Protein AF-X1RAK8-F1 (afdb_monomer_lite)

Secondary structure (DSSP, 8-state):
-HHHHHHHHHTS--SEEEE--EE-----TTSTTTTTTSS--S--------THHHHHHHHHTS--HHHHHHHHHHHHHH-BTTTBEEEEEEEE--TTT--EEEEESSSSPPP---SSHHHHHHHTSSS-EEEEE-STTSPTTTT---TTS--TTTB-----EETTEE--

Organism: NCBI:txid412755

Structure (mmCIF, N/CA/C/O backbone):
data_AF-X1RAK8-F1
#
_entry.id   AF-X1RAK8-F1
#
loop_
_atom_site.group_PDB
_atom_site.id
_atom_site.type_symbol
_atom_site.label_atom_id
_atom_site.label_alt_id
_atom_site.label_comp_id
_atom_site.label_asym_id
_atom_site.label_entity_id
_atom_site.label_seq_id
_atom_site.pdbx_PDB_ins_code
_atom_site.Cartn_x
_atom_site.Cartn_y
_atom_site.Cartn_z
_atom_site.occupancy
_atom_site.B_iso_or_equiv
_atom_site.auth_seq_id
_atom_site.auth_comp_id
_atom_site.auth_asym_id
_atom_site.auth_atom_id
_atom_site.pdbx_PDB_model_num
ATOM 1 N N . MET A 1 1 ? -0.834 13.789 8.228 1.00 85.19 1 MET A N 1
ATOM 2 C CA . MET A 1 1 ? -1.280 12.416 8.562 1.00 85.19 1 MET A CA 1
ATOM 3 C C . MET A 1 1 ? -2.549 12.397 9.411 1.00 85.19 1 MET A C 1
ATOM 5 O O . MET A 1 1 ? -3.584 12.114 8.838 1.00 85.19 1 MET A O 1
ATOM 9 N N . GLU A 1 2 ? -2.532 12.746 10.705 1.00 92.69 2 GLU A N 1
ATOM 10 C CA . GLU A 1 2 ? -3.741 12.702 11.567 1.00 92.69 2 GLU A CA 1
ATOM 11 C C . GLU A 1 2 ? -4.918 13.522 11.018 1.00 92.69 2 GLU A C 1
ATOM 13 O O . GLU A 1 2 ? -6.048 13.046 10.971 1.00 92.69 2 GLU A O 1
ATOM 18 N N . GLU A 1 3 ? -4.630 14.714 10.499 1.00 94.19 3 GLU A N 1
ATOM 19 C CA . GLU A 1 3 ? -5.637 15.571 9.874 1.00 94.19 3 GLU A CA 1
ATOM 20 C C . GLU A 1 3 ? -6.365 14.893 8.701 1.00 94.19 3 GLU A C 1
ATOM 22 O O . GLU A 1 3 ? -7.568 15.079 8.544 1.00 94.19 3 GLU A O 1
ATOM 27 N N . HIS A 1 4 ? -5.690 14.037 7.923 1.00 94.31 4 HIS A N 1
ATOM 28 C CA . HIS A 1 4 ? -6.345 13.302 6.836 1.00 94.31 4 HIS A CA 1
ATOM 29 C C . HIS A 1 4 ? -7.387 12.320 7.371 1.00 94.31 4 HIS A C 1
ATOM 31 O O . HIS A 1 4 ? -8.481 12.253 6.822 1.00 94.31 4 HIS A O 1
ATOM 37 N N . PHE A 1 5 ? -7.095 11.619 8.473 1.00 96.44 5 PHE A N 1
ATOM 38 C CA . PHE A 1 5 ? -8.072 10.745 9.127 1.00 96.44 5 PHE A CA 1
ATOM 39 C C . PHE A 1 5 ? -9.253 11.548 9.682 1.00 96.44 5 PHE A C 1
ATOM 41 O O . PHE A 1 5 ? -10.408 11.149 9.522 1.00 96.44 5 PHE A O 1
ATOM 48 N N . ARG A 1 6 ? -8.982 12.710 10.293 1.00 96.75 6 ARG A N 1
ATOM 49 C CA . ARG A 1 6 ? -10.024 13.608 10.807 1.00 96.75 6 ARG A CA 1
ATOM 50 C C . ARG A 1 6 ? -10.960 14.079 9.693 1.00 96.75 6 ARG A C 1
ATOM 52 O O . ARG A 1 6 ? -12.175 13.992 9.865 1.00 96.75 6 ARG A O 1
ATOM 59 N N . VAL A 1 7 ? -10.407 14.560 8.579 1.00 96.69 7 VAL A N 1
ATOM 60 C CA . VAL A 1 7 ? -11.165 15.047 7.415 1.00 96.69 7 VAL A CA 1
ATOM 61 C C . VAL A 1 7 ? -11.941 13.904 6.762 1.00 96.69 7 VAL A C 1
ATOM 63 O O . VAL A 1 7 ? -13.151 14.027 6.578 1.00 96.69 7 VAL A O 1
ATOM 66 N N . ALA A 1 8 ? -11.289 12.766 6.495 1.00 96.19 8 ALA A N 1
ATOM 67 C CA . ALA A 1 8 ? -11.920 11.583 5.907 1.00 96.19 8 ALA A CA 1
ATOM 68 C C . ALA A 1 8 ? -13.149 11.127 6.708 1.00 96.19 8 ALA A C 1
ATOM 70 O O . ALA A 1 8 ? -14.219 10.918 6.138 1.00 96.19 8 ALA A O 1
ATOM 71 N N . ARG A 1 9 ? -13.019 11.049 8.037 1.00 96.06 9 ARG A N 1
ATOM 72 C CA . ARG A 1 9 ? -14.100 10.605 8.922 1.00 96.06 9 ARG A CA 1
ATOM 73 C C . ARG A 1 9 ? -15.183 11.663 9.127 1.00 96.06 9 ARG A C 1
ATOM 75 O O . ARG A 1 9 ? -16.365 11.364 9.017 1.00 96.06 9 ARG A O 1
ATOM 82 N N . LYS A 1 10 ? -14.811 12.891 9.501 1.00 95.75 10 LYS A N 1
ATOM 83 C CA . LYS A 1 10 ? -15.785 13.891 9.982 1.00 95.75 10 LYS A CA 1
ATOM 84 C C . LYS A 1 10 ? -16.388 14.735 8.867 1.00 95.75 10 LYS A C 1
ATOM 86 O O . LYS A 1 10 ? -17.558 15.102 8.957 1.00 95.75 10 LYS A O 1
ATOM 91 N N . GLU A 1 11 ? -15.589 15.072 7.863 1.00 96.38 11 GLU A N 1
ATOM 92 C CA . GLU A 1 11 ? -15.975 16.032 6.827 1.00 96.38 11 GLU A CA 1
ATOM 93 C C . GLU A 1 11 ? -16.466 15.311 5.578 1.00 96.38 11 GLU A C 1
ATOM 95 O O . GLU A 1 11 ? -17.572 15.578 5.116 1.00 96.38 11 GLU A O 1
ATOM 100 N N . LEU A 1 12 ? -15.682 14.349 5.085 1.00 96.69 12 LEU A N 1
ATOM 101 C CA . LEU A 1 12 ? -16.032 13.561 3.903 1.00 96.69 12 LEU A CA 1
ATOM 102 C C . LEU A 1 12 ? -16.964 12.388 4.221 1.00 96.69 12 LEU A C 1
ATOM 104 O O . LEU A 1 12 ? -17.631 11.897 3.315 1.00 96.69 12 LEU A O 1
ATOM 108 N N . ARG A 1 13 ? -17.034 11.973 5.495 1.00 96.00 13 ARG A N 1
ATOM 109 C CA . ARG A 1 13 ? -17.875 10.865 5.979 1.00 96.00 13 ARG A CA 1
ATOM 110 C C . ARG A 1 13 ? -17.673 9.585 5.165 1.00 96.00 13 ARG A C 1
ATOM 112 O O . ARG A 1 13 ? -18.638 8.936 4.780 1.00 96.00 13 ARG A O 1
ATOM 119 N N . LEU A 1 14 ? -16.414 9.267 4.872 1.00 97.50 14 LEU A N 1
ATOM 120 C CA . LEU A 1 14 ? -16.065 8.027 4.185 1.00 97.50 14 LEU A CA 1
ATOM 121 C C . LEU A 1 14 ? -16.345 6.832 5.101 1.00 97.50 14 LEU A C 1
ATOM 123 O O . LEU A 1 14 ? -16.124 6.931 6.304 1.00 97.50 14 LEU A O 1
ATOM 127 N N . ASP A 1 15 ? -16.747 5.700 4.527 1.00 97.62 15 ASP A N 1
ATOM 128 C CA . ASP A 1 15 ? -16.908 4.440 5.269 1.00 97.62 15 ASP A CA 1
ATOM 129 C C . ASP A 1 15 ? -15.566 3.727 5.493 1.00 97.62 15 ASP A C 1
ATOM 131 O O . ASP A 1 15 ? -15.389 2.969 6.448 1.00 97.62 15 ASP A O 1
ATOM 135 N N . PHE A 1 16 ? -14.601 3.962 4.601 1.00 96.81 16 PHE A N 1
ATOM 136 C CA . PHE A 1 16 ? -13.265 3.390 4.678 1.00 96.81 16 PHE A CA 1
ATOM 137 C C . PHE A 1 16 ? -12.189 4.354 4.182 1.00 96.81 16 PHE A C 1
ATOM 139 O O . PHE A 1 16 ? -12.444 5.224 3.348 1.00 96.81 16 PHE A O 1
ATOM 146 N N . PHE A 1 17 ? -10.969 4.202 4.699 1.00 97.19 17 PHE A N 1
ATOM 147 C CA . PHE A 1 17 ? -9.861 5.094 4.380 1.00 97.19 17 PHE A CA 1
ATOM 148 C C . PHE A 1 17 ? -8.496 4.416 4.516 1.00 97.19 17 PHE A C 1
ATOM 150 O O . PHE A 1 17 ? -8.253 3.624 5.424 1.00 97.19 17 PHE A O 1
ATOM 157 N N . ALA A 1 18 ? -7.575 4.769 3.627 1.00 96.75 18 ALA A N 1
ATOM 158 C CA . ALA A 1 18 ? -6.185 4.346 3.681 1.00 96.75 18 ALA A CA 1
ATOM 159 C C . ALA A 1 18 ? -5.296 5.495 3.202 1.00 96.75 18 ALA A C 1
ATOM 161 O O . ALA A 1 18 ? -5.657 6.210 2.268 1.00 96.75 18 ALA A O 1
ATOM 162 N N . ILE A 1 19 ? -4.123 5.643 3.814 1.00 93.94 19 ILE A N 1
ATOM 163 C CA . ILE A 1 19 ? -3.057 6.502 3.292 1.00 93.94 19 ILE A CA 1
ATOM 164 C C . ILE A 1 19 ? -2.033 5.572 2.656 1.00 93.94 19 ILE A C 1
ATOM 166 O O . ILE A 1 19 ? -1.385 4.816 3.371 1.00 93.94 19 ILE A O 1
ATOM 170 N N . ALA A 1 20 ? -1.910 5.617 1.331 1.00 90.75 20 ALA A N 1
ATOM 171 C CA . ALA A 1 20 ? -0.897 4.881 0.581 1.00 90.75 20 ALA A CA 1
ATOM 172 C C . ALA A 1 20 ? 0.224 5.843 0.161 1.00 90.75 20 ALA A C 1
ATOM 174 O O . ALA A 1 20 ? 0.388 6.155 -1.012 1.00 90.75 20 ALA A O 1
ATOM 175 N N . ASP A 1 21 ? 0.960 6.368 1.145 1.00 84.06 21 ASP A N 1
ATOM 176 C CA . ASP A 1 21 ? 2.124 7.213 0.865 1.00 84.06 21 ASP A CA 1
ATOM 177 C C . ASP A 1 21 ? 3.243 6.384 0.213 1.00 84.06 21 ASP A C 1
ATOM 179 O O . ASP A 1 21 ? 3.309 5.158 0.337 1.00 84.06 21 ASP A O 1
ATOM 183 N N . ASN A 1 22 ? 4.160 7.063 -0.469 1.00 75.44 22 ASN A N 1
ATOM 184 C CA . ASN A 1 22 ? 5.233 6.418 -1.216 1.00 75.44 22 ASN A CA 1
ATOM 185 C C . ASN A 1 22 ? 6.227 5.705 -0.273 1.00 75.44 22 ASN A C 1
ATOM 187 O O . ASN A 1 22 ? 6.992 6.299 0.487 1.00 75.44 22 ASN A O 1
ATOM 191 N N . ALA A 1 23 ? 6.306 4.388 -0.360 1.00 62.34 23 ALA A N 1
ATOM 192 C CA . ALA A 1 23 ? 7.409 3.628 0.196 1.00 62.34 23 ALA A CA 1
ATOM 193 C C . ALA A 1 23 ? 8.447 3.423 -0.905 1.00 62.34 23 ALA A C 1
ATOM 195 O O . ALA A 1 23 ? 8.441 2.452 -1.662 1.00 62.34 23 ALA A O 1
ATOM 196 N N . LYS A 1 24 ? 9.334 4.406 -1.055 1.00 62.50 24 LYS A N 1
ATOM 197 C CA . LYS A 1 24 ? 10.330 4.363 -2.124 1.00 62.50 24 LYS A CA 1
ATOM 198 C C . LYS A 1 24 ? 11.406 3.320 -1.865 1.00 62.50 24 LYS A C 1
ATOM 200 O O . LYS A 1 24 ? 12.092 3.351 -0.844 1.00 62.50 24 LYS A O 1
ATOM 205 N N . LEU A 1 25 ? 11.635 2.506 -2.886 1.00 51.41 25 LEU A N 1
ATOM 206 C CA . LEU A 1 25 ? 12.896 1.829 -3.144 1.00 51.41 25 LEU A CA 1
ATOM 207 C C . LEU A 1 25 ? 13.820 2.760 -3.909 1.00 51.41 25 LEU A C 1
ATOM 209 O O . LEU A 1 25 ? 13.696 2.942 -5.119 1.00 51.41 25 LEU A O 1
ATOM 213 N N . THR A 1 26 ? 14.766 3.366 -3.212 1.00 46.28 26 THR A N 1
ATOM 214 C CA . THR A 1 26 ? 15.893 4.017 -3.875 1.00 46.28 26 THR A CA 1
ATOM 215 C C . THR A 1 26 ? 16.918 2.948 -4.256 1.00 46.28 26 THR A C 1
ATOM 217 O O . THR A 1 26 ? 17.746 2.591 -3.425 1.00 46.28 26 THR A O 1
ATOM 220 N N . GLU A 1 27 ? 16.780 2.386 -5.466 1.00 49.75 27 GLU A N 1
ATOM 221 C CA . GLU A 1 27 ? 17.798 2.320 -6.542 1.00 49.75 27 GLU A CA 1
ATOM 222 C C . GLU A 1 27 ? 17.451 1.262 -7.627 1.00 49.75 27 GLU A C 1
ATOM 224 O O . GLU A 1 27 ? 17.709 0.074 -7.457 1.00 49.75 27 GLU A O 1
ATOM 229 N N . ASP A 1 28 ? 16.939 1.718 -8.788 1.00 47.56 28 ASP A N 1
ATOM 230 C CA . ASP A 1 28 ? 17.234 1.127 -10.114 1.00 47.56 28 ASP A CA 1
ATOM 231 C C . ASP A 1 28 ? 17.907 2.221 -10.996 1.00 47.56 28 ASP A C 1
ATOM 233 O O . ASP A 1 28 ? 17.256 3.218 -11.346 1.00 47.56 28 ASP A O 1
ATOM 237 N N . PRO A 1 29 ? 19.213 2.100 -11.325 1.00 48.69 29 PRO A N 1
ATOM 238 C CA . PRO A 1 29 ? 20.045 3.175 -11.888 1.00 48.69 29 PRO A CA 1
ATOM 239 C C . PRO A 1 29 ? 19.812 3.580 -13.358 1.00 48.69 29 PRO A C 1
ATOM 241 O O . PRO A 1 29 ? 20.451 4.530 -13.817 1.00 48.69 29 PRO A O 1
ATOM 244 N N . ILE A 1 30 ? 18.946 2.923 -14.140 1.00 46.91 30 ILE A N 1
ATOM 245 C CA . ILE A 1 30 ? 18.907 3.161 -15.604 1.00 46.91 30 ILE A CA 1
ATOM 246 C C . ILE A 1 30 ? 18.154 4.454 -16.009 1.00 46.91 30 ILE A C 1
ATOM 248 O O . ILE A 1 30 ? 18.441 5.029 -17.062 1.00 46.91 30 ILE A O 1
ATOM 252 N N . LYS A 1 31 ? 17.261 5.015 -15.173 1.00 43.19 31 LYS A N 1
ATOM 253 C CA . LYS A 1 31 ? 16.461 6.217 -15.535 1.00 43.19 31 LYS A CA 1
ATOM 254 C C . LYS A 1 31 ? 16.961 7.564 -15.021 1.00 43.19 31 LYS A C 1
ATOM 256 O O . LYS A 1 31 ? 16.508 8.597 -15.517 1.00 43.19 31 LYS A O 1
ATOM 261 N N . ARG A 1 32 ? 17.944 7.587 -14.118 1.00 44.53 32 ARG A N 1
ATOM 262 C CA . ARG A 1 32 ? 18.585 8.834 -13.651 1.00 44.53 32 ARG A CA 1
ATOM 263 C C . ARG A 1 32 ? 19.157 9.661 -14.816 1.00 44.53 32 ARG A C 1
ATOM 265 O O . ARG A 1 32 ? 19.204 10.882 -14.750 1.00 44.53 32 ARG A O 1
ATOM 272 N N . ARG A 1 33 ? 19.517 9.004 -15.927 1.00 40.16 33 ARG A N 1
ATOM 273 C CA . ARG A 1 33 ? 20.063 9.638 -17.139 1.00 40.16 33 ARG A CA 1
ATOM 274 C C . ARG A 1 33 ? 19.011 10.303 -18.043 1.00 40.16 33 ARG A C 1
ATOM 276 O O . ARG A 1 33 ? 19.377 11.173 -18.823 1.00 40.16 33 ARG A O 1
ATOM 283 N N . PHE A 1 34 ? 17.726 9.940 -17.935 1.00 40.16 34 PHE A N 1
ATOM 284 C CA . PHE A 1 34 ? 16.626 10.578 -18.684 1.00 40.16 34 PHE A CA 1
ATOM 285 C C . PHE A 1 34 ? 16.061 11.810 -17.963 1.00 40.16 34 PHE A C 1
ATOM 287 O O . PHE A 1 34 ? 15.678 12.772 -18.623 1.00 40.16 34 PHE A O 1
ATOM 294 N N . TYR A 1 35 ? 16.114 11.827 -16.626 1.00 41.56 35 TYR A N 1
ATOM 295 C CA . TYR A 1 35 ? 15.806 13.005 -15.799 1.00 41.56 35 TYR A CA 1
ATOM 296 C C . TYR A 1 35 ? 16.705 14.222 -16.106 1.00 41.56 35 TYR A C 1
ATOM 298 O O . TYR A 1 35 ? 16.325 15.351 -15.821 1.00 41.56 35 TYR A O 1
ATOM 306 N N . MET A 1 36 ? 17.858 14.009 -16.752 1.00 39.44 36 MET A N 1
ATOM 307 C CA . MET A 1 36 ? 18.783 15.063 -17.187 1.00 39.44 36 MET A CA 1
ATOM 308 C C . MET A 1 36 ? 18.389 15.755 -18.508 1.00 39.44 36 MET A C 1
ATOM 310 O O . MET A 1 36 ? 18.978 16.779 -18.828 1.00 39.44 36 MET A O 1
ATOM 314 N N . ARG A 1 37 ? 17.431 15.225 -19.292 1.00 37.44 37 ARG A N 1
ATOM 315 C CA . ARG A 1 37 ? 17.147 15.721 -20.660 1.00 37.44 37 ARG A CA 1
ATOM 316 C C . ARG A 1 37 ? 15.944 16.670 -20.785 1.00 37.44 37 ARG A C 1
ATOM 318 O O . ARG A 1 37 ? 15.872 17.392 -21.766 1.00 37.44 37 ARG A O 1
ATOM 325 N N . GLU A 1 38 ? 15.031 16.713 -19.810 1.00 36.50 38 GLU A N 1
ATOM 326 C CA . GLU A 1 38 ? 13.924 17.701 -19.743 1.00 36.50 38 GLU A CA 1
ATOM 327 C C . GLU A 1 38 ? 14.222 18.901 -18.826 1.00 36.50 38 GLU A C 1
ATOM 329 O O . GLU A 1 38 ? 13.426 19.831 -18.740 1.00 36.50 38 GLU A O 1
ATOM 334 N N . LEU A 1 39 ? 15.404 18.939 -18.203 1.00 41.56 39 LEU A N 1
ATOM 335 C CA . LEU A 1 39 ? 15.993 20.181 -17.684 1.00 41.56 39 LEU A CA 1
AT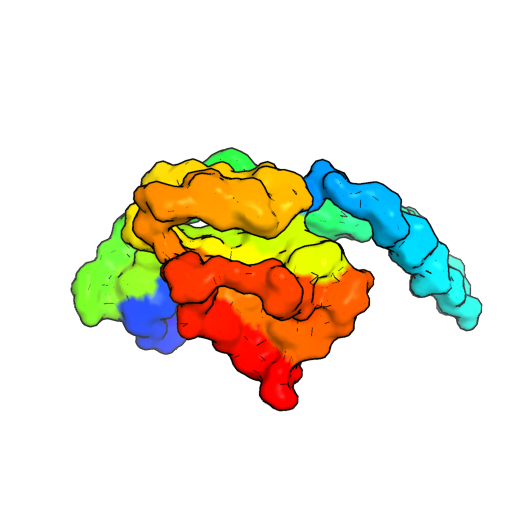OM 336 C C . LEU A 1 39 ? 16.653 21.016 -18.805 1.00 41.56 39 LEU A C 1
ATOM 338 O O . LEU A 1 39 ? 17.073 22.146 -18.570 1.00 41.56 39 LEU A O 1
ATOM 342 N N . GLU A 1 40 ? 16.698 20.493 -20.036 1.00 36.47 40 GLU A N 1
ATOM 343 C CA . GLU A 1 40 ? 17.165 21.184 -21.243 1.00 36.47 40 GLU A CA 1
ATOM 344 C C . GLU A 1 40 ? 15.975 21.652 -22.109 1.00 36.47 40 GLU A C 1
ATOM 346 O O . GLU A 1 40 ? 15.751 21.176 -23.219 1.00 36.47 40 GLU A O 1
ATOM 351 N N . GLY A 1 41 ? 15.187 22.605 -21.606 1.00 34.31 41 GLY A N 1
ATOM 352 C CA . GLY A 1 41 ? 14.273 23.417 -22.419 1.00 34.31 41 GLY A CA 1
ATOM 353 C C . GLY A 1 41 ? 14.841 24.832 -22.618 1.00 34.31 41 GLY A C 1
ATOM 354 O O . GLY A 1 41 ? 15.249 25.457 -21.636 1.00 34.31 41 GLY A O 1
ATOM 355 N N . PRO A 1 42 ? 14.898 25.386 -23.848 1.00 40.06 42 PRO A N 1
ATOM 356 C CA . PRO A 1 42 ? 15.567 26.659 -24.101 1.00 40.06 42 PRO A CA 1
ATOM 357 C C . PRO A 1 42 ? 14.690 27.844 -23.666 1.00 40.06 42 PRO A C 1
ATOM 359 O O . PRO A 1 42 ? 13.781 28.237 -24.403 1.00 40.06 42 PRO A O 1
ATOM 362 N N . ARG A 1 43 ? 14.989 28.378 -22.466 1.00 36.91 43 ARG A N 1
ATOM 363 C CA . ARG A 1 43 ? 14.696 29.713 -21.865 1.00 36.91 43 ARG A CA 1
ATOM 364 C C . ARG A 1 43 ? 14.444 29.510 -20.353 1.00 36.91 43 ARG A C 1
ATOM 366 O O . ARG A 1 43 ? 13.421 28.942 -20.016 1.00 36.91 43 ARG A O 1
ATOM 373 N N . GLY A 1 44 ? 15.230 29.921 -19.357 1.00 33.44 44 GLY A N 1
ATOM 374 C CA . GLY A 1 44 ? 16.479 30.671 -19.228 1.00 33.44 44 GLY A CA 1
ATOM 375 C C . GLY A 1 44 ? 16.501 31.367 -17.845 1.00 33.44 44 GLY A C 1
ATOM 376 O O . GLY A 1 44 ? 15.609 32.158 -17.583 1.00 33.44 44 GLY A O 1
ATOM 377 N N . ALA A 1 45 ? 17.517 31.065 -17.018 1.00 42.53 45 ALA A N 1
ATOM 378 C CA . ALA A 1 45 ? 18.091 31.816 -15.878 1.00 42.53 45 ALA A CA 1
ATOM 379 C C . ALA A 1 45 ? 17.209 32.319 -14.695 1.00 42.53 45 ALA A C 1
ATOM 381 O O . ALA A 1 45 ? 16.324 33.146 -14.875 1.00 42.53 45 ALA A O 1
ATOM 382 N N . SER A 1 46 ? 17.642 31.971 -13.463 1.00 39.09 46 SER A N 1
ATOM 383 C CA . SER A 1 46 ? 17.578 32.771 -12.206 1.00 39.09 46 SER A CA 1
ATOM 384 C C . SER A 1 46 ? 16.682 32.351 -11.017 1.00 39.09 46 SER A C 1
ATOM 386 O O . SER A 1 46 ? 16.012 33.189 -10.426 1.00 39.09 46 SER A O 1
ATOM 388 N N . ASP A 1 47 ? 16.791 31.115 -10.513 1.00 40.91 47 ASP A N 1
ATOM 389 C CA . ASP A 1 47 ? 16.589 30.903 -9.057 1.00 40.91 47 ASP A CA 1
ATOM 390 C C . ASP A 1 47 ? 17.564 29.932 -8.364 1.00 40.91 47 ASP A C 1
ATOM 392 O O . ASP A 1 47 ? 17.543 29.825 -7.139 1.00 40.91 47 ASP A O 1
ATOM 396 N N . GLY A 1 48 ? 18.464 29.274 -9.106 1.00 42.12 48 GLY A N 1
ATOM 397 C CA . GLY A 1 48 ? 19.513 28.440 -8.512 1.00 42.12 48 GLY A CA 1
ATOM 398 C C . GLY A 1 48 ? 18.990 27.254 -7.699 1.00 42.12 48 GLY A C 1
ATOM 399 O O . GLY A 1 48 ? 19.763 26.664 -6.951 1.00 42.12 48 GLY A O 1
ATOM 400 N N . ARG A 1 49 ? 17.710 26.881 -7.835 1.00 42.12 49 ARG A N 1
ATOM 401 C CA . ARG A 1 49 ? 17.158 25.675 -7.215 1.00 42.12 49 ARG A CA 1
ATOM 402 C C . ARG A 1 49 ? 17.425 24.482 -8.122 1.00 42.12 49 ARG A C 1
ATOM 404 O O . ARG A 1 49 ? 16.592 24.021 -8.894 1.00 42.12 49 ARG A O 1
ATOM 411 N N . SER A 1 50 ? 18.676 24.061 -8.044 1.00 47.25 50 SER A N 1
ATOM 412 C CA . SER A 1 50 ? 19.322 22.946 -8.717 1.00 47.25 50 SER A CA 1
ATOM 413 C C . SER A 1 50 ? 18.733 21.573 -8.284 1.00 47.25 50 SER A C 1
ATOM 415 O O . SER A 1 50 ? 17.764 21.533 -7.508 1.00 47.25 50 SER A O 1
ATOM 417 N N . PRO A 1 51 ? 1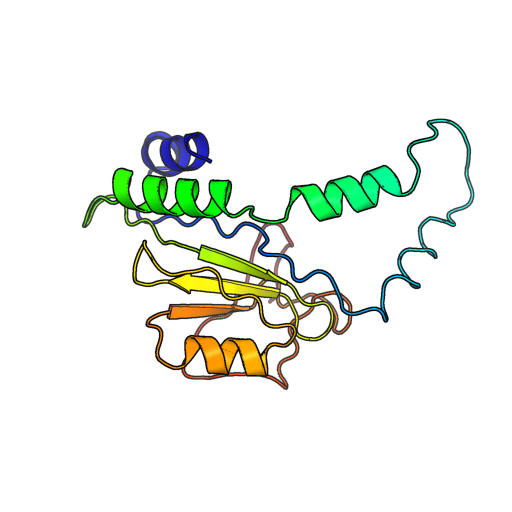9.225 20.440 -8.845 1.00 41.19 51 PRO A N 1
ATOM 418 C CA . PRO A 1 51 ? 18.725 19.068 -8.650 1.00 41.19 51 PRO A CA 1
ATOM 419 C C . PRO A 1 51 ? 18.461 18.623 -7.207 1.00 41.19 51 PRO A C 1
ATOM 421 O O . PRO A 1 51 ? 17.709 17.676 -7.001 1.00 41.19 51 PRO A O 1
ATOM 424 N N . GLU A 1 52 ? 18.978 19.335 -6.210 1.00 39.56 52 GLU A N 1
ATOM 425 C CA . GLU A 1 52 ? 18.678 19.146 -4.792 1.00 39.56 52 GLU A CA 1
ATOM 426 C C . GLU A 1 52 ? 17.192 19.360 -4.489 1.00 39.56 52 GLU A C 1
ATOM 428 O O . GLU A 1 52 ? 16.677 18.763 -3.555 1.00 39.56 52 GLU A O 1
ATOM 433 N N . THR A 1 53 ? 16.471 20.157 -5.282 1.00 46.94 53 THR A N 1
ATOM 434 C CA . THR A 1 53 ? 15.012 20.331 -5.151 1.00 46.94 53 THR A CA 1
ATOM 435 C C . THR A 1 53 ? 14.268 19.076 -5.593 1.00 46.94 53 THR A C 1
ATOM 437 O O . THR A 1 53 ? 13.272 18.696 -4.983 1.00 46.94 53 THR A O 1
ATOM 440 N N . LEU A 1 54 ? 14.773 18.400 -6.628 1.00 39.66 54 LEU A N 1
ATOM 441 C CA . LEU A 1 54 ? 14.213 17.149 -7.124 1.00 39.66 54 LEU A CA 1
ATOM 442 C C . LEU A 1 54 ? 14.597 15.983 -6.209 1.00 39.66 54 LEU A C 1
ATOM 444 O O . LEU A 1 54 ? 13.727 15.195 -5.862 1.00 39.66 54 LEU A O 1
ATOM 448 N N . ASP A 1 55 ? 15.850 15.914 -5.759 1.00 38.72 55 ASP A N 1
ATOM 449 C CA . ASP A 1 55 ? 16.303 14.932 -4.771 1.00 38.72 55 ASP A CA 1
ATOM 450 C C . ASP A 1 55 ? 15.592 15.139 -3.422 1.00 38.72 55 ASP A C 1
ATOM 452 O O . ASP A 1 55 ? 15.150 14.167 -2.818 1.00 38.72 55 ASP A O 1
ATOM 456 N N . SER A 1 56 ? 15.334 16.388 -3.012 1.00 41.84 56 SER A N 1
ATOM 457 C CA . SER A 1 56 ? 14.510 16.708 -1.835 1.00 41.84 56 SER A CA 1
ATOM 458 C C . SER A 1 56 ? 13.057 16.293 -2.030 1.00 41.84 56 SER A C 1
ATOM 460 O O . SER A 1 56 ? 12.486 15.690 -1.134 1.00 41.84 56 SER A O 1
ATOM 462 N N . LEU A 1 57 ? 12.441 16.550 -3.190 1.00 41.25 57 LEU A N 1
ATOM 463 C CA . LEU A 1 57 ? 11.097 16.043 -3.503 1.00 41.25 57 LEU A CA 1
ATOM 464 C C . LEU A 1 57 ? 11.085 14.510 -3.557 1.00 41.25 57 LEU A C 1
ATOM 466 O O . LEU A 1 57 ? 10.090 13.881 -3.205 1.00 41.25 57 LEU A O 1
ATOM 470 N N . ILE A 1 58 ? 12.179 13.877 -3.976 1.00 44.16 58 ILE A N 1
ATOM 471 C CA . ILE A 1 58 ? 12.286 12.426 -4.039 1.00 44.16 58 ILE A CA 1
ATOM 472 C C . ILE A 1 58 ? 12.430 11.822 -2.636 1.00 44.16 58 ILE A C 1
ATOM 474 O O . ILE A 1 58 ? 11.703 10.869 -2.346 1.00 44.16 58 ILE A O 1
ATOM 478 N N . GLU A 1 59 ? 13.267 12.389 -1.767 1.00 45.97 59 GLU A N 1
ATOM 479 C CA . GLU A 1 59 ? 13.420 11.999 -0.359 1.00 45.97 59 GLU A CA 1
ATOM 480 C C . GLU A 1 59 ? 12.188 12.333 0.493 1.00 45.97 59 GLU A C 1
ATOM 482 O O . GLU A 1 59 ? 11.833 11.544 1.369 1.00 45.97 59 GLU A O 1
ATOM 487 N N . PHE A 1 60 ? 11.494 13.440 0.207 1.00 45.34 60 PHE A N 1
ATOM 488 C CA . PHE A 1 60 ? 10.328 13.912 0.969 1.00 45.34 60 PHE A CA 1
ATOM 489 C C . PHE A 1 60 ? 9.181 12.902 0.995 1.00 45.34 60 PHE A C 1
ATOM 491 O O . PHE A 1 60 ? 8.433 12.832 1.964 1.00 45.34 60 PHE A O 1
ATOM 498 N N . HIS A 1 61 ? 9.051 12.100 -0.060 1.00 54.69 61 HIS A N 1
ATOM 499 C CA . HIS A 1 61 ? 7.961 11.142 -0.179 1.00 54.69 61 HIS A CA 1
ATOM 500 C C . HIS A 1 61 ? 8.332 9.747 0.323 1.00 54.69 61 HIS A C 1
ATOM 502 O O . HIS A 1 61 ? 7.524 8.857 0.149 1.00 54.69 61 HIS A O 1
ATOM 508 N N . ARG A 1 62 ? 9.516 9.499 0.906 1.00 69.94 62 ARG A N 1
ATOM 509 C CA . ARG A 1 62 ? 9.823 8.181 1.485 1.00 69.94 62 ARG A CA 1
ATOM 510 C C . ARG A 1 62 ? 9.215 8.076 2.881 1.00 69.94 62 ARG A C 1
ATOM 512 O O . ARG A 1 62 ? 9.631 8.804 3.779 1.00 69.94 62 ARG A O 1
ATOM 519 N N . ILE A 1 63 ? 8.323 7.109 3.097 1.00 79.94 63 ILE A N 1
ATOM 520 C CA . ILE A 1 63 ? 7.833 6.799 4.447 1.00 79.94 63 ILE A CA 1
ATOM 521 C C . ILE A 1 63 ? 9.018 6.430 5.355 1.00 79.94 63 ILE A C 1
ATOM 523 O O . ILE A 1 63 ? 9.704 5.424 5.151 1.00 79.94 63 ILE A O 1
ATOM 527 N N . SER A 1 64 ? 9.259 7.247 6.380 1.00 85.50 64 SER A N 1
ATOM 528 C CA . SER A 1 64 ? 10.259 6.965 7.407 1.00 85.50 64 SER A CA 1
ATOM 529 C C . SER A 1 64 ? 9.746 5.912 8.399 1.00 85.50 64 SER A C 1
ATOM 531 O O . SER A 1 64 ? 8.542 5.732 8.571 1.00 85.50 64 SER A O 1
ATOM 533 N N . LYS A 1 65 ? 10.641 5.220 9.119 1.00 88.06 65 LYS A N 1
ATOM 534 C CA . LYS A 1 65 ? 10.225 4.280 10.181 1.00 88.06 65 LYS A CA 1
ATOM 535 C C . LYS A 1 65 ? 9.347 4.956 11.258 1.00 88.06 65 LYS A C 1
ATOM 537 O O . LYS A 1 65 ? 8.335 4.357 11.623 1.00 88.06 65 LYS A O 1
ATOM 542 N N . PRO A 1 66 ? 9.670 6.169 11.757 1.00 91.50 66 PRO A N 1
ATOM 543 C CA . PRO A 1 66 ? 8.777 6.904 12.654 1.00 91.50 66 PRO A CA 1
ATOM 544 C C . PRO A 1 66 ? 7.404 7.216 12.047 1.00 91.50 66 PRO A C 1
ATOM 546 O O . PRO A 1 66 ? 6.399 7.085 12.747 1.00 91.50 66 PRO A O 1
ATOM 549 N N . ASP A 1 67 ? 7.345 7.582 10.764 1.00 91.00 67 ASP A N 1
ATOM 550 C CA . ASP A 1 67 ? 6.077 7.862 10.081 1.00 91.00 67 ASP A CA 1
ATOM 551 C C . ASP A 1 67 ? 5.254 6.595 9.871 1.00 91.00 67 ASP A C 1
ATOM 553 O O . ASP A 1 67 ? 4.052 6.623 10.106 1.00 91.00 67 ASP A O 1
ATOM 557 N N . TRP A 1 68 ? 5.887 5.463 9.545 1.00 94.25 68 TRP A N 1
ATOM 558 C CA . TRP A 1 68 ? 5.209 4.167 9.487 1.00 94.25 68 TRP A CA 1
ATOM 559 C C . TRP A 1 68 ? 4.602 3.798 10.840 1.00 94.25 68 TRP A C 1
ATOM 561 O O . TRP A 1 68 ? 3.421 3.490 10.934 1.00 94.25 68 TRP A O 1
ATOM 571 N N . GLN A 1 69 ? 5.375 3.919 11.923 1.00 95.56 69 GLN A N 1
ATOM 572 C CA . GLN A 1 69 ? 4.873 3.663 13.277 1.00 95.56 69 GLN A CA 1
ATOM 573 C C . GLN A 1 69 ? 3.747 4.626 13.671 1.00 95.56 69 GLN A C 1
ATOM 575 O O . GLN A 1 69 ? 2.836 4.250 14.410 1.00 95.56 69 GLN A O 1
ATOM 580 N N . LYS A 1 70 ? 3.810 5.883 13.217 1.00 95.88 70 LYS A N 1
ATOM 581 C CA . LYS A 1 70 ? 2.736 6.860 13.407 1.00 95.88 70 LYS A CA 1
ATOM 582 C C . LYS A 1 70 ? 1.490 6.469 12.617 1.00 95.88 70 LYS A C 1
ATOM 584 O O . LYS A 1 70 ? 0.403 6.539 13.182 1.00 95.88 70 LYS A O 1
ATOM 589 N N . LEU A 1 71 ? 1.643 6.024 11.373 1.00 96.50 71 LEU A N 1
ATOM 590 C CA . LEU A 1 71 ? 0.549 5.544 10.538 1.00 96.50 71 LEU A CA 1
ATOM 591 C C . LEU A 1 71 ? -0.124 4.321 11.165 1.00 96.50 71 LEU A C 1
ATOM 593 O O . LEU A 1 71 ? -1.336 4.337 11.324 1.00 96.50 71 LEU A O 1
ATOM 597 N N . GLN A 1 72 ? 0.647 3.328 11.621 1.00 97.88 72 GLN A N 1
ATOM 598 C CA . GLN A 1 72 ? 0.134 2.154 12.342 1.00 97.88 72 GLN A CA 1
ATOM 599 C C . GLN A 1 72 ? -0.712 2.548 13.566 1.00 97.88 72 GLN A C 1
ATOM 601 O O . GLN A 1 72 ? -1.794 2.007 13.779 1.00 97.88 72 GLN A O 1
ATOM 606 N N . ARG A 1 73 ? -0.252 3.529 14.362 1.00 98.31 73 ARG A N 1
ATOM 607 C CA . ARG A 1 73 ? -1.041 4.060 15.489 1.00 98.31 73 ARG A CA 1
ATOM 608 C C . ARG A 1 73 ? -2.327 4.735 15.021 1.00 98.31 73 ARG A C 1
ATOM 610 O O . ARG A 1 73 ? -3.383 4.406 15.532 1.00 98.31 73 ARG A O 1
ATOM 617 N N . LEU A 1 74 ? -2.256 5.623 14.030 1.00 97.94 74 LEU A N 1
ATOM 618 C CA . LEU A 1 74 ? -3.432 6.345 13.535 1.00 97.94 74 LEU A CA 1
ATOM 619 C C . LEU A 1 74 ? -4.470 5.417 12.895 1.00 97.94 74 LEU A C 1
ATOM 621 O O . LEU A 1 74 ? -5.661 5.618 13.108 1.00 97.94 74 LEU A O 1
ATOM 625 N N . VAL A 1 75 ? -4.030 4.394 12.156 1.00 98.00 75 VAL A N 1
ATOM 626 C CA . VAL A 1 75 ? -4.912 3.352 11.617 1.00 98.00 75 VAL A CA 1
ATOM 627 C C . VAL A 1 75 ? -5.676 2.689 12.761 1.00 98.00 75 VAL A C 1
ATOM 629 O O . VAL A 1 75 ? -6.900 2.658 12.695 1.00 98.00 75 VAL A O 1
ATOM 632 N N . ARG A 1 76 ? -4.998 2.268 13.838 1.00 97.88 76 ARG A N 1
ATOM 633 C CA . ARG A 1 76 ? -5.656 1.704 15.030 1.00 97.88 76 ARG A CA 1
ATOM 634 C C . ARG A 1 76 ? -6.595 2.677 15.730 1.00 97.88 76 ARG A C 1
ATOM 636 O O . ARG A 1 76 ? -7.729 2.320 16.023 1.00 97.88 76 ARG A O 1
ATOM 643 N N . ASP A 1 77 ? -6.128 3.890 16.001 1.00 97.81 77 ASP A N 1
ATOM 644 C CA . ASP A 1 77 ? -6.849 4.864 16.826 1.00 97.81 77 ASP A CA 1
ATOM 645 C C . ASP A 1 77 ? -8.140 5.351 16.150 1.00 97.81 77 ASP A C 1
ATOM 647 O O . ASP A 1 77 ? -9.116 5.685 16.823 1.00 97.81 77 ASP A O 1
ATOM 651 N N . TYR A 1 78 ? -8.152 5.398 14.815 1.00 97.56 78 TYR A N 1
ATOM 652 C CA . TYR A 1 78 ? -9.323 5.796 14.037 1.00 97.56 78 TYR A CA 1
ATOM 653 C C . TYR A 1 78 ? -10.192 4.620 13.586 1.00 97.56 78 TYR A C 1
ATOM 655 O O . TYR A 1 78 ? -11.297 4.876 13.113 1.00 97.56 78 TYR A O 1
ATOM 663 N N . TYR A 1 79 ? -9.739 3.371 13.735 1.00 97.88 79 TYR A N 1
ATOM 664 C CA . TYR A 1 79 ? -10.517 2.202 13.338 1.00 97.88 79 TYR A CA 1
ATOM 665 C C . TYR A 1 79 ? -11.808 2.105 14.153 1.00 97.88 79 TYR A C 1
ATOM 667 O O . TYR A 1 79 ? -11.798 1.941 15.374 1.00 97.88 79 TYR A O 1
ATOM 675 N N . GLU A 1 80 ? -12.937 2.168 13.458 1.00 96.88 80 GLU A N 1
ATOM 676 C CA . GLU A 1 80 ? -14.258 2.021 14.047 1.00 96.88 80 GLU A CA 1
ATOM 677 C C . GLU A 1 80 ? -15.046 0.981 13.240 1.00 96.88 80 GLU A C 1
ATOM 679 O O . GLU A 1 80 ? -15.525 1.292 12.143 1.00 96.88 80 GLU A O 1
ATOM 684 N N . PRO A 1 81 ? -15.185 -0.262 13.746 1.00 95.25 81 PRO A N 1
ATOM 685 C CA . PRO A 1 81 ? -15.925 -1.309 13.055 1.00 95.25 81 PRO A CA 1
ATOM 686 C C . PRO A 1 81 ? -17.302 -0.821 12.602 1.00 95.25 81 PRO A C 1
ATOM 688 O O . PRO A 1 81 ? -18.029 -0.208 13.380 1.00 95.25 81 PRO A O 1
ATOM 691 N N . TYR A 1 82 ? -17.659 -1.131 11.355 1.00 92.44 82 TYR A N 1
ATOM 692 C CA . TYR A 1 82 ? -18.943 -0.787 10.725 1.00 92.44 82 TYR A CA 1
ATOM 693 C C . TYR A 1 82 ? -19.209 0.709 10.473 1.00 92.44 82 TYR A C 1
ATOM 695 O O . TYR A 1 82 ? -20.221 1.010 9.849 1.00 92.44 82 TYR A O 1
ATOM 703 N N . ASN A 1 83 ? -18.324 1.621 10.896 1.00 94.69 83 ASN A N 1
ATOM 704 C CA . ASN A 1 83 ? -18.512 3.070 10.733 1.00 94.69 83 ASN A CA 1
ATOM 705 C C . ASN A 1 83 ? -17.362 3.749 9.974 1.00 94.69 83 ASN A C 1
ATOM 707 O O . ASN A 1 83 ? -17.608 4.586 9.114 1.00 94.69 83 ASN A O 1
ATOM 711 N N . PHE A 1 84 ? -16.109 3.426 10.303 1.00 97.75 84 PHE A N 1
ATOM 712 C CA . PHE A 1 84 ? -14.931 3.992 9.648 1.00 97.75 84 PHE A CA 1
ATOM 713 C C . PHE A 1 84 ? -13.781 2.984 9.677 1.00 97.75 84 PHE A C 1
ATOM 715 O O . PHE A 1 84 ? -13.030 2.882 10.650 1.00 97.75 84 PHE A O 1
ATOM 722 N N . VAL A 1 85 ? -13.660 2.203 8.607 1.00 97.94 85 VAL A N 1
ATOM 723 C CA . VAL A 1 85 ? -12.641 1.158 8.488 1.00 97.94 85 VAL A CA 1
ATOM 724 C C . VAL A 1 85 ? -11.361 1.741 7.899 1.00 97.94 85 VAL A C 1
ATOM 726 O O . VAL A 1 85 ? -11.311 2.172 6.749 1.00 97.94 85 VAL A O 1
ATOM 729 N N . THR A 1 86 ? -10.296 1.737 8.686 1.00 97.94 86 THR A N 1
ATOM 730 C CA . THR A 1 86 ? -8.969 2.192 8.278 1.00 97.94 86 THR A CA 1
ATOM 731 C C . THR A 1 86 ? -8.097 1.016 7.846 1.00 97.94 86 THR A C 1
ATOM 733 O O . THR A 1 86 ? -8.145 -0.058 8.443 1.00 97.94 86 THR A O 1
ATOM 736 N N . PHE A 1 87 ? -7.268 1.222 6.823 1.00 97.88 87 PHE A N 1
ATOM 737 C CA . PHE A 1 87 ? -6.290 0.231 6.374 1.00 97.88 87 PHE A CA 1
ATOM 738 C C . PHE A 1 87 ? -4.870 0.782 6.459 1.00 97.88 87 PHE A C 1
ATOM 740 O O . PHE A 1 87 ? -4.608 1.933 6.096 1.00 97.88 87 PHE A O 1
ATOM 747 N N . LEU A 1 88 ? -3.942 -0.068 6.898 1.00 98.12 88 LEU A N 1
ATOM 748 C CA . LEU A 1 88 ? -2.514 0.197 6.798 1.00 98.12 88 LEU A CA 1
ATOM 749 C C . LEU A 1 88 ? -2.069 -0.067 5.358 1.00 98.12 88 LEU A C 1
ATOM 751 O O . LEU A 1 88 ? -2.234 -1.179 4.854 1.00 98.12 88 LEU A O 1
ATOM 755 N N . ALA A 1 89 ? -1.521 0.948 4.696 1.00 97.44 89 ALA A N 1
ATOM 756 C CA . ALA A 1 89 ? -1.157 0.854 3.292 1.00 97.44 89 ALA A CA 1
ATOM 757 C C . ALA A 1 89 ? 0.080 1.683 2.947 1.00 97.44 89 ALA A C 1
ATOM 759 O O . ALA A 1 89 ? 0.484 2.566 3.702 1.00 97.44 89 ALA A O 1
ATOM 760 N N . TYR A 1 90 ? 0.680 1.378 1.802 1.00 95.75 90 TYR A N 1
ATOM 761 C CA . TYR A 1 90 ? 1.753 2.164 1.202 1.00 95.75 90 TYR A CA 1
ATOM 762 C C . TYR A 1 90 ? 1.829 1.919 -0.306 1.00 95.75 90 TYR A C 1
ATOM 764 O O . TYR A 1 90 ? 1.405 0.872 -0.790 1.00 95.75 90 TYR A O 1
ATOM 772 N N . GLU A 1 91 ? 2.409 2.860 -1.039 1.00 93.38 91 GLU A N 1
ATOM 773 C CA . GLU A 1 91 ? 2.702 2.724 -2.463 1.00 93.38 91 GLU A CA 1
ATOM 774 C C . GLU A 1 91 ? 4.132 2.192 -2.646 1.00 93.38 91 GLU A C 1
ATOM 776 O O . GLU A 1 91 ? 5.110 2.850 -2.293 1.00 93.38 91 GLU A O 1
ATOM 781 N N . TRP A 1 92 ? 4.275 0.984 -3.183 1.00 93.31 92 TRP A N 1
ATOM 782 C CA . TRP A 1 92 ? 5.546 0.439 -3.650 1.00 93.31 92 TRP A CA 1
ATOM 783 C C . TRP A 1 92 ? 5.798 0.932 -5.075 1.00 93.31 92 TRP A C 1
ATOM 785 O O . TRP A 1 92 ? 5.017 0.633 -5.977 1.00 93.31 92 TRP A O 1
ATOM 795 N N . CYS A 1 93 ? 6.878 1.683 -5.292 1.00 87.31 93 CYS A N 1
ATOM 796 C CA . CYS A 1 93 ? 7.104 2.342 -6.578 1.00 87.31 93 CYS A CA 1
ATOM 797 C C . CYS A 1 93 ? 8.179 1.653 -7.423 1.00 87.31 93 CYS A C 1
ATOM 799 O O . CYS A 1 93 ? 9.285 1.388 -6.942 1.00 87.31 93 CYS A O 1
ATOM 801 N N . SER A 1 94 ? 7.907 1.467 -8.717 1.00 85.31 94 SER A N 1
ATOM 802 C CA . SER A 1 94 ? 8.894 0.982 -9.674 1.00 85.31 94 SER A CA 1
ATOM 803 C C . SER A 1 94 ? 8.740 1.569 -11.067 1.00 85.31 94 SER A C 1
ATOM 805 O O . SER A 1 94 ? 7.725 1.491 -11.751 1.00 85.31 94 SER A O 1
ATOM 807 N N . ALA A 1 95 ? 9.871 2.035 -11.572 1.00 82.19 95 ALA A N 1
ATOM 808 C CA . ALA A 1 95 ? 10.053 2.422 -12.953 1.00 82.19 95 ALA A CA 1
ATOM 809 C C . ALA A 1 95 ? 9.830 1.266 -13.957 1.00 82.19 95 ALA A C 1
ATOM 811 O O . ALA A 1 95 ? 9.432 1.534 -15.097 1.00 82.19 95 ALA A O 1
ATOM 812 N N . THR A 1 96 ? 10.167 0.041 -13.561 1.00 85.25 96 THR A N 1
ATOM 813 C CA . THR A 1 96 ? 10.240 -1.146 -14.428 1.00 85.25 96 THR A CA 1
ATOM 814 C C . THR A 1 96 ? 8.969 -1.980 -14.342 1.00 85.25 96 THR A C 1
ATOM 816 O O . THR A 1 96 ? 8.506 -2.502 -15.356 1.00 85.25 96 THR A O 1
ATOM 819 N N . TYR A 1 97 ? 8.410 -2.084 -13.138 1.00 90.88 97 TYR A N 1
ATOM 820 C CA . TYR A 1 97 ? 7.232 -2.900 -12.865 1.00 90.88 97 TYR A CA 1
ATOM 821 C C . TYR A 1 97 ? 5.941 -2.077 -12.781 1.00 90.88 97 TYR A C 1
ATOM 823 O O . TYR A 1 97 ? 4.861 -2.640 -12.916 1.00 90.88 97 TYR A O 1
ATOM 831 N N . GLY A 1 98 ? 6.055 -0.758 -12.628 1.00 90.50 98 GLY A N 1
ATOM 832 C CA . GLY A 1 98 ? 4.949 0.122 -12.277 1.00 90.50 98 GLY A CA 1
ATOM 833 C C . GLY A 1 98 ? 4.758 0.210 -10.770 1.00 90.50 98 GLY A C 1
ATOM 834 O O . GLY A 1 98 ? 5.400 -0.516 -10.001 1.00 90.50 98 GLY A O 1
ATOM 835 N N . ASP A 1 99 ? 3.883 1.110 -10.351 1.00 91.88 99 ASP A N 1
ATOM 836 C CA . ASP A 1 99 ? 3.626 1.329 -8.933 1.00 91.88 99 ASP A CA 1
ATOM 837 C C . ASP A 1 99 ? 2.439 0.515 -8.450 1.00 91.88 99 ASP A C 1
ATOM 839 O O . ASP A 1 99 ? 1.509 0.221 -9.200 1.00 91.88 99 ASP A O 1
ATOM 843 N N . HIS A 1 100 ? 2.507 0.109 -7.191 1.00 95.19 100 HIS A N 1
ATOM 844 C CA . HIS A 1 100 ? 1.601 -0.857 -6.602 1.00 95.19 100 HIS A CA 1
ATOM 845 C C . HIS A 1 100 ? 1.268 -0.436 -5.176 1.00 95.19 100 HIS A C 1
ATOM 847 O O . HIS A 1 100 ? 2.142 -0.391 -4.312 1.00 95.19 100 HIS A O 1
ATOM 853 N N . ASN A 1 101 ? -0.005 -0.177 -4.903 1.00 96.56 101 ASN A N 1
ATOM 854 C CA . ASN A 1 101 ? -0.478 0.071 -3.550 1.00 96.56 101 ASN A CA 1
ATOM 855 C C . ASN A 1 101 ? -0.651 -1.256 -2.815 1.00 96.56 101 ASN A C 1
ATOM 857 O O . ASN A 1 101 ? -1.419 -2.117 -3.241 1.00 96.56 101 ASN A O 1
ATOM 861 N N . VAL A 1 102 ? 0.055 -1.415 -1.701 1.00 97.75 102 VAL A N 1
ATOM 862 C CA . VAL A 1 102 ? -0.054 -2.561 -0.801 1.00 97.75 102 VAL A CA 1
ATOM 863 C C . VAL A 1 102 ? -0.981 -2.181 0.344 1.00 97.75 102 VAL A C 1
ATOM 865 O O . VAL A 1 102 ? -0.723 -1.209 1.047 1.00 97.75 102 VAL A O 1
ATOM 868 N N . TYR A 1 103 ? -2.036 -2.965 0.552 1.00 97.94 103 TYR A N 1
ATOM 869 C CA . TYR A 1 103 ? -2.999 -2.818 1.641 1.00 97.94 103 TYR A CA 1
ATOM 870 C C . TYR A 1 103 ? -2.922 -4.039 2.551 1.00 97.94 103 TYR A C 1
ATOM 872 O O . TYR A 1 103 ? -3.183 -5.167 2.120 1.00 97.94 103 TYR A O 1
ATOM 880 N N . TYR A 1 104 ? -2.581 -3.825 3.816 1.00 98.31 104 TYR A N 1
ATOM 881 C CA . TYR A 1 104 ? -2.534 -4.881 4.818 1.00 98.31 104 TYR A CA 1
ATOM 882 C C . TYR A 1 104 ? -3.892 -5.097 5.478 1.00 98.31 104 TYR A C 1
ATOM 884 O O . TYR A 1 104 ? -4.675 -4.166 5.660 1.00 98.31 104 TYR A O 1
ATOM 892 N N . PHE A 1 105 ? -4.161 -6.348 5.860 1.00 96.62 105 PHE A N 1
ATOM 893 C CA . PHE A 1 105 ? -5.308 -6.673 6.702 1.00 96.62 105 PHE A CA 1
ATOM 894 C C . PHE A 1 105 ? -5.069 -6.298 8.172 1.00 96.62 105 PHE A C 1
ATOM 896 O O . PHE A 1 105 ? -6.003 -5.861 8.837 1.00 96.62 105 PHE A O 1
ATOM 903 N N . ASN A 1 106 ? -3.838 -6.466 8.669 1.00 97.12 106 ASN A N 1
ATOM 904 C CA . ASN A 1 106 ? -3.455 -6.094 10.033 1.00 97.12 106 ASN A CA 1
ATOM 905 C C . ASN A 1 106 ? -2.783 -4.709 10.062 1.00 97.12 106 ASN A C 1
ATOM 907 O O . ASN A 1 106 ? -2.188 -4.268 9.076 1.00 97.12 106 ASN A O 1
ATOM 911 N N . ASP A 1 107 ? -2.853 -4.035 11.208 1.00 96.50 107 ASP A N 1
ATOM 912 C CA . ASP A 1 107 ? -2.362 -2.663 11.413 1.00 96.50 107 ASP A CA 1
ATOM 913 C C . ASP A 1 107 ? -0.941 -2.568 12.006 1.00 96.50 107 ASP A C 1
ATOM 915 O O . ASP A 1 107 ? -0.432 -1.473 12.259 1.00 96.50 107 ASP A O 1
ATOM 919 N N . ASP A 1 108 ? -0.277 -3.702 12.215 1.00 96.62 108 ASP A N 1
ATOM 920 C CA . ASP A 1 108 ? 1.056 -3.822 12.805 1.00 96.62 108 ASP A CA 1
ATOM 921 C C . ASP A 1 108 ? 2.093 -4.437 11.849 1.00 96.62 108 ASP A C 1
ATOM 923 O O . ASP A 1 108 ? 3.257 -4.615 12.219 1.00 96.62 108 ASP A O 1
ATOM 927 N N . GLU A 1 109 ? 1.713 -4.666 10.588 1.00 97.50 109 GLU A N 1
ATOM 928 C CA . GLU A 1 109 ? 2.594 -5.252 9.578 1.00 97.50 109 GLU A CA 1
ATOM 929 C C . GLU A 1 109 ? 3.822 -4.365 9.297 1.00 97.50 109 GLU A C 1
ATOM 931 O O . GLU A 1 109 ? 3.710 -3.133 9.193 1.00 97.50 109 GLU A O 1
ATOM 936 N N . PRO A 1 110 ? 5.023 -4.951 9.128 1.00 95.56 110 PRO A N 1
ATOM 937 C CA . PRO A 1 110 ? 6.184 -4.185 8.704 1.00 95.56 110 PRO A CA 1
ATOM 938 C C . PRO A 1 110 ? 6.046 -3.756 7.237 1.00 95.56 110 PRO A C 1
ATOM 940 O O . PRO A 1 110 ? 5.444 -4.447 6.417 1.00 95.56 110 PRO A O 1
ATOM 943 N N . ILE A 1 111 ? 6.678 -2.649 6.863 1.00 93.75 111 ILE A N 1
ATOM 944 C CA . ILE A 1 111 ? 6.773 -2.240 5.4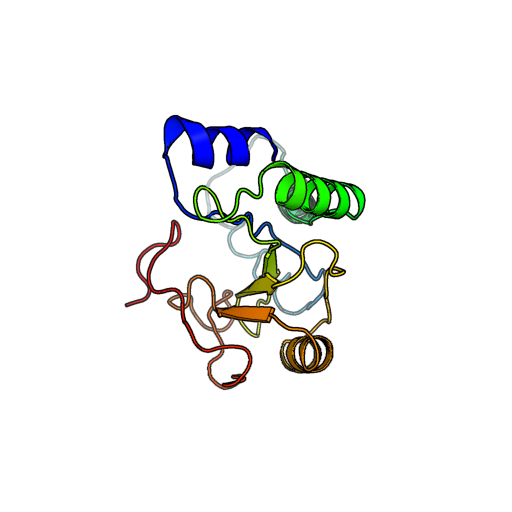58 1.00 93.75 111 ILE A CA 1
ATOM 945 C C . ILE A 1 111 ? 7.697 -3.204 4.681 1.00 93.75 111 ILE A C 1
ATOM 947 O O . ILE A 1 111 ? 8.755 -3.574 5.197 1.00 93.75 111 ILE A O 1
ATOM 951 N N . ARG A 1 112 ? 7.302 -3.660 3.479 1.00 93.25 112 ARG A N 1
ATOM 952 C CA . ARG A 1 112 ? 8.130 -4.517 2.600 1.00 93.25 112 ARG A CA 1
ATOM 953 C C . ARG A 1 112 ? 8.619 -3.720 1.400 1.00 93.25 112 ARG A C 1
ATOM 955 O O . ARG A 1 112 ? 7.817 -3.184 0.636 1.00 93.25 112 ARG A O 1
ATOM 962 N N . LEU A 1 113 ? 9.936 -3.638 1.250 1.00 90.44 113 LEU A N 1
ATOM 963 C CA . LEU A 1 113 ? 10.591 -2.859 0.201 1.00 90.44 113 LEU A CA 1
ATOM 964 C C . LEU A 1 113 ? 11.720 -3.668 -0.447 1.00 90.44 113 LEU A C 1
ATOM 966 O O . LEU A 1 113 ? 12.886 -3.310 -0.282 1.00 90.44 113 LEU A O 1
ATOM 970 N N . PRO A 1 114 ? 11.410 -4.762 -1.162 1.00 89.75 114 PRO A N 1
ATOM 971 C CA . PRO A 1 114 ? 12.380 -5.448 -2.007 1.00 89.75 114 PRO A CA 1
ATOM 972 C C . PRO A 1 114 ? 12.499 -4.764 -3.369 1.00 89.75 114 PRO A C 1
ATOM 974 O O . PRO A 1 114 ? 11.527 -4.211 -3.873 1.00 89.75 114 PRO A O 1
ATOM 977 N N . SER A 1 115 ? 13.671 -4.826 -4.000 1.00 84.25 115 SER A N 1
ATOM 978 C CA . SER A 1 115 ? 14.003 -4.051 -5.210 1.00 84.25 115 SER A CA 1
ATOM 979 C C . SER A 1 115 ? 13.207 -4.410 -6.473 1.00 84.25 115 SER A C 1
ATOM 981 O O . SER A 1 115 ? 13.276 -3.684 -7.465 1.00 84.25 115 SER A O 1
ATOM 983 N N . ASN A 1 116 ? 12.459 -5.514 -6.473 1.00 89.88 116 ASN A N 1
ATOM 984 C CA . ASN A 1 116 ? 11.667 -5.962 -7.613 1.00 89.88 116 ASN A CA 1
ATOM 985 C C . ASN A 1 116 ? 10.323 -6.569 -7.182 1.00 89.88 116 ASN A C 1
ATOM 987 O O . ASN A 1 116 ? 10.145 -7.004 -6.045 1.00 89.88 116 ASN A O 1
ATOM 991 N N . LEU A 1 117 ? 9.376 -6.588 -8.122 1.00 93.25 117 LEU A N 1
ATOM 992 C CA . LEU A 1 117 ? 7.998 -7.008 -7.879 1.00 93.25 117 LEU A CA 1
ATOM 993 C C . LEU A 1 117 ? 7.855 -8.517 -7.563 1.00 93.25 117 LEU A C 1
ATOM 995 O O . LEU A 1 117 ? 7.111 -8.849 -6.641 1.00 93.25 117 LEU A O 1
ATOM 999 N N . PRO A 1 118 ? 8.581 -9.448 -8.221 1.00 96.12 118 PRO A N 1
ATOM 1000 C CA . PRO A 1 118 ? 8.580 -10.858 -7.816 1.00 96.12 118 PRO A CA 1
ATOM 1001 C C . PRO A 1 118 ? 8.990 -11.096 -6.357 1.00 96.12 118 PRO A C 1
ATOM 1003 O O . PRO A 1 118 ? 8.354 -11.894 -5.664 1.00 96.12 118 PRO A O 1
ATOM 1006 N N . ASP A 1 119 ? 10.013 -10.391 -5.872 1.00 96.00 119 ASP A N 1
ATOM 1007 C CA . ASP A 1 119 ? 10.430 -10.481 -4.473 1.00 96.00 119 ASP A CA 1
ATOM 1008 C C . ASP A 1 119 ? 9.380 -9.874 -3.537 1.00 96.00 119 ASP A C 1
ATOM 1010 O O . ASP A 1 119 ? 9.111 -10.451 -2.484 1.00 96.00 119 ASP A O 1
ATOM 1014 N N . LEU A 1 120 ? 8.701 -8.793 -3.943 1.00 96.00 120 LEU A N 1
ATOM 1015 C CA . LEU A 1 120 ? 7.560 -8.252 -3.193 1.00 96.00 120 LEU A CA 1
ATOM 1016 C C . LEU A 1 120 ? 6.454 -9.299 -3.039 1.00 96.00 120 LEU A C 1
ATOM 1018 O O . LEU A 1 120 ? 5.969 -9.530 -1.932 1.00 96.00 120 LEU A O 1
ATOM 1022 N N . TYR A 1 121 ? 6.092 -9.993 -4.120 1.00 97.69 121 TYR A N 1
ATOM 1023 C CA . TYR A 1 121 ? 5.107 -11.072 -4.051 1.00 97.69 121 TYR A CA 1
ATOM 1024 C C . TYR A 1 121 ? 5.546 -12.216 -3.143 1.00 97.69 121 TYR A C 1
ATOM 1026 O O . TYR A 1 121 ? 4.719 -12.786 -2.431 1.00 97.69 121 TYR A O 1
ATOM 1034 N N . LYS A 1 122 ? 6.834 -12.569 -3.168 1.00 97.94 122 LYS A N 1
ATOM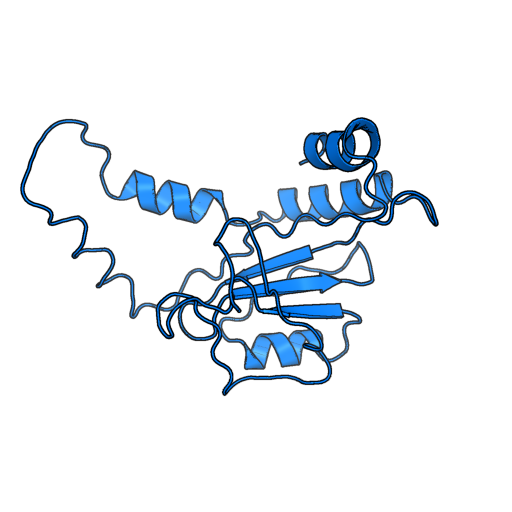 1035 C CA . LYS A 1 122 ? 7.391 -13.614 -2.310 1.00 97.94 122 LYS A CA 1
ATOM 1036 C C . LYS A 1 122 ? 7.333 -13.205 -0.839 1.00 97.94 122 LYS A C 1
ATOM 1038 O O . LYS A 1 122 ? 6.874 -13.996 -0.019 1.00 97.94 122 LYS A O 1
ATOM 1043 N N . GLU A 1 123 ? 7.740 -11.983 -0.506 1.00 97.50 123 GLU A N 1
ATOM 1044 C CA . GLU A 1 123 ? 7.701 -11.455 0.864 1.00 97.50 123 GLU A CA 1
ATOM 1045 C C . GLU A 1 123 ? 6.274 -11.330 1.415 1.00 97.50 123 GLU A C 1
ATOM 1047 O O . GLU A 1 123 ? 6.073 -11.479 2.620 1.00 97.50 123 GLU A O 1
ATOM 1052 N N . LEU A 1 124 ? 5.291 -11.104 0.540 1.00 97.88 124 LEU A N 1
ATOM 1053 C CA . LEU A 1 124 ? 3.871 -10.980 0.877 1.00 97.88 124 LEU A CA 1
ATOM 1054 C C . LEU A 1 124 ? 3.069 -12.278 0.666 1.00 97.88 124 LEU A C 1
ATOM 1056 O O . LEU A 1 124 ? 1.848 -12.297 0.834 1.00 97.88 124 LEU A O 1
ATOM 1060 N N . SER A 1 125 ? 3.726 -13.384 0.305 1.00 96.31 125 SER A N 1
ATOM 1061 C CA . SER A 1 125 ? 3.058 -14.652 -0.023 1.00 96.31 125 SER A CA 1
ATOM 1062 C C . SER A 1 125 ? 2.265 -15.236 1.154 1.00 96.31 125 SER A C 1
ATOM 1064 O O . SER A 1 125 ? 1.155 -15.719 0.971 1.00 96.31 125 SER A O 1
ATOM 1066 N N . GLU A 1 126 ? 2.740 -15.085 2.381 1.00 96.19 126 GLU A N 1
ATOM 1067 C CA . GLU A 1 126 ? 2.021 -15.559 3.573 1.00 96.19 126 GLU A CA 1
ATOM 1068 C C . GLU A 1 126 ? 1.316 -14.422 4.331 1.00 96.19 126 GLU A C 1
ATOM 1070 O O . GLU A 1 126 ? 0.613 -14.655 5.314 1.00 96.19 126 GLU A O 1
ATOM 1075 N N . THR A 1 127 ? 1.459 -13.178 3.864 1.00 97.50 127 THR A N 1
ATOM 1076 C CA . THR A 1 127 ? 0.811 -12.015 4.471 1.00 97.50 127 THR A CA 1
ATOM 1077 C C . THR A 1 127 ? -0.592 -11.839 3.914 1.00 97.50 127 THR A C 1
ATOM 1079 O O . THR A 1 127 ? -0.818 -11.813 2.701 1.00 97.50 127 THR A O 1
ATOM 1082 N N . ARG A 1 128 ? -1.559 -11.645 4.811 1.00 97.75 128 ARG A N 1
ATOM 1083 C CA . ARG A 1 128 ? -2.928 -11.311 4.428 1.00 97.75 128 ARG A CA 1
ATOM 1084 C C . ARG A 1 128 ? -2.983 -9.849 3.981 1.00 97.75 128 ARG A C 1
ATOM 1086 O O . ARG A 1 128 ? -3.153 -8.938 4.786 1.00 97.75 128 ARG A O 1
ATOM 1093 N N . CYS A 1 129 ? -2.803 -9.638 2.687 1.00 97.88 129 CYS A N 1
ATOM 1094 C CA . CYS A 1 129 ? -2.769 -8.324 2.061 1.00 97.88 129 CYS A CA 1
ATOM 1095 C C . CYS A 1 129 ? -3.395 -8.364 0.666 1.00 97.88 129 CYS A C 1
ATOM 1097 O O . CYS A 1 129 ? -3.749 -9.425 0.143 1.00 97.88 129 CYS A O 1
ATOM 1099 N N . MET A 1 130 ? -3.539 -7.186 0.078 1.00 97.56 130 MET A N 1
ATOM 1100 C CA . MET A 1 130 ? -3.907 -6.996 -1.314 1.00 97.56 130 MET A CA 1
ATOM 1101 C C . MET A 1 130 ? -2.949 -5.993 -1.940 1.00 97.56 130 MET A C 1
ATOM 1103 O O . MET A 1 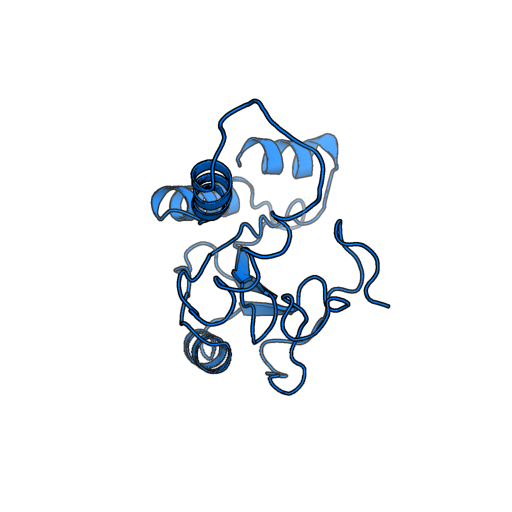130 ? -2.553 -5.026 -1.295 1.00 97.56 130 MET A O 1
ATOM 1107 N N . ILE A 1 131 ? -2.606 -6.224 -3.198 1.00 97.94 131 ILE A N 1
ATOM 1108 C CA . ILE A 1 131 ? -1.813 -5.317 -4.013 1.00 97.94 131 ILE A CA 1
ATOM 1109 C C . ILE A 1 131 ? -2.721 -4.799 -5.128 1.00 97.94 131 ILE A C 1
ATOM 1111 O O . ILE A 1 131 ? -3.438 -5.578 -5.756 1.00 97.94 131 ILE A O 1
ATOM 1115 N N . ILE A 1 132 ? -2.730 -3.488 -5.348 1.00 97.75 132 ILE A N 1
ATOM 1116 C CA . ILE A 1 132 ? -3.490 -2.845 -6.422 1.00 97.75 132 ILE A CA 1
ATOM 1117 C C . ILE A 1 132 ? -2.506 -2.046 -7.279 1.00 97.75 132 ILE A C 1
ATOM 1119 O O . ILE A 1 132 ? -1.909 -1.099 -6.762 1.00 97.75 132 ILE A O 1
ATOM 1123 N N . PRO A 1 133 ? -2.327 -2.388 -8.567 1.00 95.94 133 PRO A N 1
ATOM 1124 C CA . PRO A 1 133 ? -1.539 -1.575 -9.484 1.00 95.94 133 PRO A CA 1
ATOM 1125 C C . PRO A 1 133 ? -2.101 -0.148 -9.573 1.00 95.94 133 PRO A C 1
ATOM 1127 O O . PRO A 1 133 ? -3.306 0.035 -9.768 1.00 95.94 133 PRO A O 1
ATOM 1130 N N . HIS A 1 134 ? -1.229 0.847 -9.415 1.00 93.25 134 HIS A N 1
ATOM 1131 C CA . HIS A 1 134 ? -1.548 2.275 -9.382 1.00 93.25 134 HIS A CA 1
ATOM 1132 C C . HIS A 1 134 ? -1.343 2.916 -10.764 1.00 93.25 134 HIS A C 1
ATOM 1134 O O . HIS A 1 134 ? -0.469 2.482 -11.522 1.00 93.25 134 HIS A O 1
ATOM 1140 N N . HIS A 1 135 ? -2.178 3.910 -11.107 1.00 89.19 135 HIS A N 1
ATOM 1141 C CA . HIS A 1 135 ? -2.170 4.683 -12.360 1.00 89.19 135 HIS A CA 1
ATOM 1142 C C . HIS A 1 135 ? -1.753 3.858 -13.595 1.00 89.19 135 HIS A C 1
ATOM 1144 O O . HIS A 1 135 ? -0.765 4.131 -14.287 1.00 89.19 135 HIS A O 1
ATOM 1150 N N . SER A 1 136 ? -2.506 2.785 -13.839 1.00 90.06 136 SER A N 1
ATOM 1151 C CA . SER A 1 136 ? -2.142 1.715 -14.769 1.00 90.06 136 SER A CA 1
ATOM 1152 C C . SER A 1 136 ? -2.047 2.142 -16.240 1.00 90.06 136 SER A C 1
ATOM 1154 O O . SER A 1 136 ? -1.379 1.468 -17.026 1.00 90.06 136 SER A O 1
ATOM 1156 N N . GLY A 1 137 ? -2.620 3.296 -16.597 1.00 87.31 137 GLY A N 1
ATOM 1157 C CA . GLY A 1 137 ? -2.520 3.905 -17.926 1.00 87.31 137 GLY A CA 1
ATOM 1158 C C . GLY A 1 137 ? -1.162 4.546 -18.253 1.00 87.31 137 GLY A C 1
ATOM 1159 O O . GLY A 1 137 ? -0.944 4.983 -19.384 1.00 87.31 137 GLY A O 1
ATOM 1160 N N . TYR A 1 138 ? -0.227 4.630 -17.299 1.00 87.75 138 TYR A N 1
ATOM 1161 C CA . TYR A 1 138 ? 1.113 5.158 -17.568 1.00 87.75 138 TYR A CA 1
ATOM 1162 C C . TYR A 1 138 ? 1.906 4.256 -18.530 1.00 87.75 138 TYR A C 1
ATOM 1164 O O . TYR A 1 138 ? 1.735 3.040 -18.580 1.00 87.75 138 TYR A O 1
ATOM 1172 N N . ALA A 1 139 ? 2.832 4.846 -19.292 1.00 83.06 139 ALA A N 1
ATOM 1173 C CA . ALA A 1 139 ? 3.660 4.088 -20.229 1.00 83.06 139 ALA A CA 1
ATOM 1174 C C . ALA A 1 139 ? 4.663 3.165 -19.507 1.00 83.06 139 ALA A C 1
ATOM 1176 O O . ALA A 1 139 ? 5.251 3.531 -18.480 1.00 83.06 139 ALA A O 1
ATOM 1177 N N . LEU A 1 140 ? 4.943 1.995 -20.096 1.00 83.19 140 LEU A N 1
ATOM 1178 C CA . LEU A 1 140 ? 6.031 1.117 -19.654 1.00 83.19 140 LEU A CA 1
ATOM 1179 C C . LEU A 1 140 ? 7.356 1.880 -19.645 1.00 83.19 140 LEU A C 1
ATOM 1181 O O . LEU A 1 140 ? 7.647 2.683 -20.533 1.00 83.19 140 LEU A O 1
ATOM 1185 N N . GLY A 1 141 ? 8.170 1.667 -18.613 1.00 78.06 141 GLY A N 1
ATOM 1186 C CA . GLY A 1 141 ? 9.377 2.471 -18.458 1.00 78.06 141 GLY A CA 1
ATOM 1187 C C . GLY A 1 141 ? 9.080 3.933 -18.085 1.00 78.06 141 GLY A C 1
ATOM 1188 O O . GLY A 1 141 ? 9.999 4.752 -18.067 1.00 78.06 141 GLY A O 1
ATOM 1189 N N . ARG A 1 142 ? 7.861 4.269 -17.654 1.00 80.81 142 ARG A N 1
ATOM 1190 C CA . ARG A 1 142 ? 7.499 5.544 -17.009 1.00 80.81 142 ARG A CA 1
ATOM 1191 C C . ARG A 1 142 ? 6.523 5.330 -15.841 1.00 80.81 142 ARG A C 1
ATOM 1193 O O . ARG A 1 142 ? 5.545 6.050 -15.735 1.00 80.81 142 ARG A O 1
ATOM 1200 N N . ARG A 1 143 ? 6.810 4.346 -14.973 1.00 84.81 143 ARG A N 1
ATOM 1201 C CA . ARG A 1 143 ? 5.955 3.934 -13.833 1.00 84.81 143 ARG A CA 1
ATOM 1202 C C . ARG A 1 143 ? 4.610 3.302 -14.241 1.00 84.81 143 ARG A C 1
ATOM 1204 O O . ARG A 1 143 ? 3.788 3.013 -13.384 1.00 84.81 143 ARG A O 1
ATOM 1211 N N . GLY A 1 144 ? 4.412 3.030 -15.533 1.00 87.38 144 GLY A N 1
ATOM 1212 C CA . GLY A 1 144 ? 3.321 2.192 -16.025 1.00 87.38 144 GLY A CA 1
ATOM 1213 C C . GLY A 1 144 ? 3.442 0.742 -15.581 1.00 87.38 144 GLY A C 1
ATOM 1214 O O . GLY A 1 144 ? 4.552 0.208 -15.500 1.00 87.38 144 GLY A O 1
ATOM 1215 N N . VAL A 1 145 ? 2.293 0.119 -15.329 1.00 92.69 145 VAL A N 1
ATOM 1216 C CA . VAL A 1 145 ? 2.181 -1.262 -14.846 1.00 92.69 145 VAL A CA 1
ATOM 1217 C C . VAL A 1 145 ? 2.667 -2.237 -15.914 1.00 92.69 145 VAL A C 1
ATOM 1219 O O . VAL A 1 145 ? 2.221 -2.215 -17.062 1.00 92.69 145 VAL A O 1
ATOM 1222 N N . ASN A 1 146 ? 3.599 -3.112 -15.537 1.00 93.69 146 ASN A N 1
ATOM 1223 C CA . ASN A 1 146 ? 4.114 -4.152 -16.417 1.00 93.69 146 ASN A CA 1
ATOM 1224 C C . ASN A 1 146 ? 3.333 -5.455 -16.240 1.00 93.69 146 ASN A C 1
ATOM 1226 O O . ASN A 1 146 ? 3.724 -6.318 -15.461 1.00 93.69 146 ASN A O 1
ATOM 1230 N N . TRP A 1 147 ? 2.281 -5.624 -17.039 1.00 94.31 147 TRP A N 1
ATOM 1231 C CA . TRP A 1 147 ? 1.354 -6.762 -16.993 1.00 94.31 147 TRP A CA 1
ATOM 1232 C C . TRP A 1 147 ? 1.964 -8.147 -17.255 1.00 94.31 147 TRP A C 1
ATOM 1234 O O . TRP A 1 147 ? 1.292 -9.157 -17.060 1.00 94.31 147 TRP A O 1
ATOM 1244 N N . ASN A 1 148 ? 3.232 -8.228 -17.673 1.00 95.62 148 ASN A N 1
ATOM 1245 C CA . ASN A 1 148 ? 3.948 -9.508 -17.723 1.00 95.62 148 ASN A CA 1
ATOM 1246 C C . ASN A 1 148 ? 4.266 -10.053 -16.319 1.00 95.62 148 ASN A C 1
ATOM 1248 O O . ASN A 1 148 ? 4.586 -11.231 -16.176 1.00 95.62 148 ASN A O 1
ATOM 1252 N N . TYR A 1 149 ? 4.194 -9.199 -15.296 1.00 94.75 149 TYR A N 1
ATOM 1253 C CA . TYR A 1 149 ? 4.321 -9.552 -13.892 1.00 94.75 149 TYR A CA 1
ATOM 1254 C C . TYR A 1 149 ? 2.951 -9.380 -13.254 1.00 94.75 149 TYR A C 1
ATOM 1256 O O . TYR A 1 149 ? 2.425 -8.275 -13.194 1.00 94.75 149 TYR A O 1
ATOM 1264 N N . HIS A 1 150 ? 2.362 -10.492 -12.833 1.00 95.75 150 HIS A N 1
ATOM 1265 C CA . HIS A 1 150 ? 1.062 -10.488 -12.190 1.00 95.75 150 HIS A CA 1
ATOM 1266 C C . HIS A 1 150 ? 0.962 -11.647 -11.207 1.00 95.75 150 HIS A C 1
ATOM 1268 O O . HIS A 1 150 ? 1.316 -12.785 -11.535 1.00 95.75 150 HIS A O 1
ATOM 1274 N N . ASN A 1 151 ? 0.447 -11.372 -10.012 1.00 97.00 151 ASN A N 1
ATOM 1275 C CA . ASN A 1 151 ? 0.124 -12.407 -9.039 1.00 97.00 151 ASN A CA 1
ATOM 1276 C C . ASN A 1 151 ? -1.391 -12.441 -8.785 1.00 97.00 151 ASN A C 1
ATOM 1278 O O . ASN A 1 151 ? -1.869 -11.651 -7.974 1.00 97.00 151 ASN A O 1
ATOM 1282 N N . PRO A 1 152 ? -2.152 -13.393 -9.361 1.00 95.88 152 PRO A N 1
ATOM 1283 C CA . PRO A 1 152 ? -3.620 -13.393 -9.290 1.00 95.88 152 PRO A CA 1
ATOM 1284 C C . PRO A 1 152 ? -4.183 -13.599 -7.875 1.00 95.88 152 PRO A C 1
ATOM 1286 O O . PRO A 1 152 ? -5.377 -13.426 -7.635 1.00 95.88 152 PRO A O 1
ATOM 1289 N N . ARG A 1 153 ? -3.343 -14.002 -6.915 1.00 95.94 153 ARG A N 1
ATOM 1290 C CA . ARG A 1 153 ? -3.736 -14.128 -5.511 1.00 95.94 153 ARG A CA 1
ATOM 1291 C C . ARG A 1 153 ? -3.638 -12.787 -4.780 1.00 95.94 153 ARG A C 1
ATOM 1293 O O . ARG A 1 153 ? -4.521 -12.466 -3.986 1.00 95.94 153 ARG A O 1
ATOM 1300 N N . LEU A 1 154 ? -2.564 -12.035 -5.026 1.00 97.62 154 LEU A N 1
ATOM 1301 C CA . LEU A 1 154 ? -2.282 -10.755 -4.366 1.00 97.62 154 LEU A CA 1
ATOM 1302 C C . LEU A 1 154 ? -2.932 -9.572 -5.091 1.00 97.62 154 LEU A C 1
ATOM 1304 O O . LEU A 1 154 ? -3.430 -8.658 -4.439 1.00 97.62 154 LEU A O 1
ATOM 1308 N N . GLU A 1 155 ? -2.981 -9.622 -6.416 1.00 96.81 155 GLU A N 1
ATOM 1309 C CA . GLU A 1 155 ? -3.520 -8.593 -7.297 1.00 96.81 155 GLU A CA 1
ATOM 1310 C C . GLU A 1 155 ? -4.823 -9.087 -7.901 1.00 96.81 155 GLU A C 1
ATOM 1312 O O . GLU A 1 155 ? -4.846 -9.895 -8.822 1.00 96.81 155 GLU A O 1
ATOM 1317 N N . ARG A 1 156 ? -5.941 -8.631 -7.347 1.00 95.06 156 ARG A N 1
ATOM 1318 C CA . ARG A 1 156 ? -7.279 -9.006 -7.837 1.00 95.06 156 ARG A CA 1
ATOM 1319 C C . ARG A 1 156 ? -8.062 -7.821 -8.381 1.00 95.06 156 ARG A C 1
ATOM 1321 O O . ARG A 1 156 ? -9.154 -8.008 -8.903 1.00 95.06 156 ARG A O 1
ATOM 1328 N N . LEU A 1 157 ? -7.512 -6.620 -8.229 1.00 96.00 157 LEU A N 1
ATOM 1329 C CA . LEU A 1 157 ? -8.101 -5.347 -8.615 1.00 96.00 157 LEU A CA 1
ATOM 1330 C C . LEU A 1 157 ? -7.038 -4.507 -9.320 1.00 96.00 157 LEU A C 1
ATOM 1332 O O . LEU A 1 157 ? -5.846 -4.679 -9.071 1.00 96.00 157 LEU A O 1
ATOM 1336 N N . VAL A 1 158 ? -7.490 -3.578 -10.155 1.00 95.50 158 VAL A N 1
ATOM 1337 C CA . VAL A 1 158 ? -6.669 -2.561 -10.817 1.00 95.50 158 VAL A CA 1
ATOM 1338 C C . VAL A 1 158 ? -7.295 -1.193 -10.578 1.00 95.50 158 VAL A C 1
ATOM 1340 O O . VAL A 1 158 ? -8.520 -1.061 -10.569 1.00 95.50 158 VAL A O 1
ATOM 1343 N N . GLU A 1 159 ? -6.465 -0.174 -10.374 1.00 94.81 159 GLU A N 1
ATOM 1344 C CA . GLU A 1 159 ? -6.929 1.208 -10.367 1.00 94.81 159 GLU A CA 1
ATOM 1345 C C . GLU A 1 159 ? -7.289 1.666 -11.789 1.00 94.81 159 GLU A C 1
ATOM 1347 O O . GLU A 1 159 ? -6.447 1.648 -12.691 1.00 94.81 159 GLU A O 1
ATOM 1352 N N . ILE A 1 160 ? -8.532 2.121 -11.962 1.00 93.69 160 ILE A N 1
ATOM 1353 C CA . ILE A 1 160 ? -9.045 2.678 -13.225 1.00 93.69 160 ILE A CA 1
ATOM 1354 C C . ILE A 1 160 ? -9.080 4.214 -13.238 1.00 93.69 160 ILE A C 1
ATOM 1356 O O . ILE A 1 160 ? -9.151 4.826 -14.303 1.00 93.69 160 ILE A O 1
ATOM 1360 N N . PHE A 1 161 ? -9.027 4.856 -12.068 1.00 92.44 161 PHE A N 1
ATOM 1361 C CA . PHE A 1 161 ? -9.074 6.310 -11.948 1.00 92.44 161 PHE A CA 1
ATOM 1362 C C . PHE A 1 161 ? -8.373 6.798 -10.680 1.00 92.44 161 PHE A C 1
ATOM 1364 O O . PHE A 1 161 ? -8.569 6.239 -9.601 1.00 92.44 161 PHE A O 1
ATOM 1371 N N . SER A 1 162 ? -7.615 7.886 -10.800 1.00 89.38 162 SER A N 1
ATOM 1372 C CA . SER A 1 162 ? -7.036 8.616 -9.668 1.00 89.38 162 SER A CA 1
ATOM 1373 C C . SER A 1 162 ? -6.776 10.080 -10.032 1.00 89.38 162 SER A C 1
ATOM 1375 O O . SER A 1 162 ? -7.176 10.560 -11.094 1.00 89.38 162 SER A O 1
ATOM 1377 N N . LEU A 1 163 ? -6.075 10.819 -9.167 1.00 85.50 163 LEU A N 1
ATOM 1378 C CA . LEU A 1 163 ? -5.593 12.170 -9.490 1.00 85.50 163 LEU A CA 1
ATOM 1379 C C . LEU A 1 163 ? -4.616 12.187 -10.681 1.00 85.50 163 LEU A C 1
ATOM 1381 O O . LEU A 1 163 ? -4.361 13.251 -11.240 1.00 85.50 163 LEU A O 1
ATOM 1385 N N . HIS A 1 164 ? -4.111 11.021 -11.094 1.00 83.25 164 HIS A N 1
ATOM 1386 C CA . HIS A 1 164 ? -3.306 10.840 -12.301 1.00 83.25 164 HIS A CA 1
ATOM 1387 C C . HIS A 1 164 ? -4.142 10.754 -13.590 1.00 83.25 164 HIS A C 1
ATOM 1389 O O . HIS A 1 164 ? -3.575 10.711 -14.680 1.00 83.25 164 HIS A O 1
ATOM 1395 N N . GLY A 1 165 ? -5.473 10.770 -13.480 1.00 86.06 1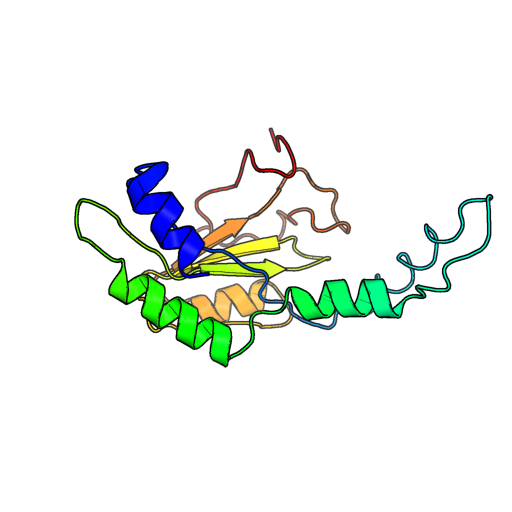65 GLY A N 1
ATOM 1396 C CA . GLY A 1 165 ? -6.406 10.676 -14.598 1.00 86.06 165 GLY A CA 1
ATOM 1397 C C . GLY A 1 165 ? -7.085 9.310 -14.698 1.00 86.06 165 GLY A C 1
ATOM 1398 O O . GLY A 1 165 ? -7.055 8.502 -13.767 1.00 86.06 165 GLY A O 1
ATOM 1399 N N . SER A 1 166 ? -7.730 9.077 -15.842 1.00 87.25 166 SER A N 1
ATOM 1400 C CA . SER A 1 166 ? -8.348 7.792 -16.182 1.00 87.25 166 SER A CA 1
ATOM 1401 C C . SER A 1 166 ? -7.315 6.847 -16.798 1.00 87.25 166 SER A C 1
ATOM 1403 O O . SER A 1 166 ? -6.467 7.279 -17.578 1.00 87.25 166 SER A O 1
ATOM 1405 N N . SER A 1 167 ? -7.387 5.572 -16.415 1.00 85.19 167 SER A N 1
ATOM 1406 C CA . SER A 1 167 ? -6.594 4.469 -16.973 1.00 85.19 167 SER A CA 1
ATOM 1407 C C . SER A 1 167 ? -7.432 3.513 -17.844 1.00 85.19 167 SER A C 1
ATOM 1409 O O . SER A 1 167 ? -6.920 2.458 -18.215 1.00 85.19 167 SER A O 1
ATOM 1411 N N . GLU A 1 168 ? -8.695 3.860 -18.141 1.00 74.12 168 GLU A N 1
ATOM 1412 C CA . GLU A 1 168 ? -9.582 3.124 -19.069 1.00 74.12 168 GLU A CA 1
ATOM 1413 C C . GLU A 1 168 ? -9.388 3.532 -20.536 1.00 74.12 168 GLU A C 1
ATOM 1415 O O . GLU A 1 168 ? -9.092 4.721 -20.803 1.00 74.12 168 GLU A O 1
#

InterPro domains:
  IPR022028 Protein of unknown function DUF3604 [PF12228] (51-101)

Foldseek 3Di:
DLVVLVCVCPPVQPQEDEDAFAQDDPDDDPCVVVVVPVVPDPDDDDDPPPCVVVVCVVVVRHQDPVNLVVRLVSQVVSDDPRRYHYWYWYWQFDLAAAIKIKTAPHSPDDDDHDPDDVVVCVVCVPGRIAIEGPPQLDDHSHRHHDVVDDDCVRYVYYDQQDPSGGSD

Radius of gyration: 17.73 Å; chains: 1; bounding box: 39×48×41 Å

Sequence (168 aa):
MEEHFRVARKELRLDFFAIADNAKLTEDPIKRRFYMRELEGPRGASDGRSPETLDSLIEFHRISKPDWQKLQRLVRDYYEPYNFVTFLAYEWCSATYGDHNVYYFNDDEPIRLPSNLPDLYKELSETRCMIIPHHSGYALGRRGVNWNYHNPRLERLVEIFSLHGSSE

pLDDT: mean 81.54, std 21.75, range [33.44, 98.31]

=== Feature glossary ===
Reading guide. The protein is described through the following features:

Foldseek 3Di. A 3Di character summarizes, for each residue, the relative orientation of the Cα frame of its nearest spatial neighbor. Because it encodes fold topology rather than chemistry, 3Di alignments detect remote structural similarity that sequence alignment misses.

Contact-map, Ramachandran, and PAE plots. Plot images: a contact map (which residues are close in 3D, as an N×N binary image), a Ramachandran scatter (backbone torsion angles, revealing secondary-structure composition at a glance), and — for AlphaFold structures — a PAE heatmap (pairwise prediction confidence).

Radius of gyration, Cα contacts, bounding box. Radius of gyration (Rg) is the root-mean-square distance of Cα atoms from their centroid — a single number for overall size and compactness. A globular domain of N residues has Rg ≈ 2.2·N^0.38 Å; an extended or disordered chain has a much larger Rg. The Cα contact count is the number of residue pairs whose Cα atoms are within 8 Å and are more than four positions apart in sequence — a standard proxy for tertiary packing density. The bounding box is the smallest axis-aligned box enclosing all Cα atoms.

Secondary structure (8-state, DSSP). Eight-state secondary structure (DSSP): H is the canonical α-helix, G the tighter 3₁₀-helix, I the wider π-helix; E/B are β-structure, T and S are turns and bends, and '-' is everything else. DSSP derives these from the pattern of main-chain N–H···O=C hydrogen bonds, not from the sequence.

B-factor. B-factor (Debye–Waller factor) reflects atomic displacement in the crystal lattice. It is an experimental observable (units Å²), not a prediction; low values mean the atom is pinned down, high values mean it moves or is heterogeneous across the crystal.

pLDDT. pLDDT is the predicted lDDT-Cα score: AlphaFold's confidence that the local environment of each residue (all inter-atomic distances within 15 Å) is correctly placed. It is a per-residue number between 0 and 100, with higher meaning more reliable.

Nearest PDB structures. Nearest PDB neighbors are the top structural matches found by Foldseek when searching this structure against the entire Protein Data Bank. Each hit reports a TM-score (0 to 1; >0.5 almost always implies the same fold) and an E-value. These are *structural* homologs — they may share no detectable sequence similarity.

Solvent-accessible surface area. Accessible surface area quantifies burial. A residue with SASA near zero is packed into the hydrophobic core; one with SASA >100 Å² sits on the surface. Computed here via the Shrake–Rupley numerical algorithm with a 1.4 Å probe.

Rendered structure images. Structure images are PyMOL renders from six orthogonal camera directions. Cartoon representation draws helices as coils and strands as arrows; sticks shows the backbone as bonds; surface shows the solvent-excluded envelope. Rainbow coloring maps sequence position to hue (blue→red, N→C); chain coloring assigns a distinct color per polypeptide.

Backbone torsions (φ/ψ). φ (phi) and ψ (psi) are the two rotatable backbone dihedrals per residue: φ is the C(i-1)–N–Cα–C torsion, ψ is the N–Cα–C–N(i+1) torsion, both in degrees on (−180°, 180°]. α-helical residues cluster near (−60°, −45°); β-strand residues near (−120°, +130°). A Ramachandran plot is simply a scatter of (φ, ψ) for every residue.

Predicted aligned error. Predicted Aligned Error (PAE) is an AlphaFold confidence matrix: entry (i, j) is the expected error in the position of residue j, in ångströms, when the prediction is superimposed on the true structure at residue i. Low PAE within a block of residues means that block is internally rigid and well-predicted; high PAE between two blocks means their relative placement is uncertain even if each block individually is confident.

mmCIF coordinates. Structure coordinates are given as an mmCIF _atom_site loop: one row per atom with element, residue name, chain id, sequence number, and x/y/z position in Å. Only the four main-chain atoms per residue are included here; side chains are omitted to keep the record compact.

InterPro / GO / CATH / organism. Database cross-references. InterPro integrates a dozen domain/family signature databases into unified entries with residue-range hits. GO terms attach function/process/location labels with evidence codes. CATH codes position the fold in a four-level structural taxonomy. Organism is the NCBI-taxonomy species name.

Secondary structure (3-state, P-SEA). SS3 is a coarse helix/strand/coil call (letters a/b/c) made by the P-SEA algorithm from inter-Cα distances and dihedrals. It is less detailed than DSSP but needs only Cα positions.

Sequence. Sequence gives the chain of amino acids in standard one-letter code (A=alanine, C=cysteine, …, Y=tyrosine), read N→C. It is the only feature that is directly encoded by the gene; all structural features are derived from the folded form of this sequence.